Protein AF-A0A9D5RSZ3-F1 (afdb_monomer_lite)

Radius of gyration: 19.61 Å; chains: 1; bounding box: 46×26×56 Å

pLDDT: mean 75.48, std 19.94, range [36.06, 98.0]

Sequence (104 aa):
MNSLENAVIYDLENKIMAGDGLSNVTYEGVVEGYFRADTLSERLREKFNRYKQLVKKRGLSDDEYEEIMGLELYLEEIPDYLSIGISAEYQKLKLEFRNREEHR

Structure (mmCIF, N/CA/C/O backbone):
data_AF-A0A9D5RSZ3-F1
#
_entry.id   AF-A0A9D5RSZ3-F1
#
loop_
_atom_site.group_PDB
_atom_site.id
_atom_site.type_symbol
_atom_site.label_atom_id
_atom_site.label_alt_id
_atom_site.label_comp_id
_atom_site.label_asym_id
_atom_site.label_entity_id
_atom_site.label_seq_id
_atom_site.pdbx_PDB_ins_code
_atom_site.Cartn_x
_atom_site.Cartn_y
_atom_site.Cartn_z
_atom_site.occupancy
_atom_site.B_iso_or_equiv
_atom_site.auth_seq_id
_atom_site.auth_comp_id
_atom_site.auth_asym_id
_atom_site.auth_atom_id
_atom_site.pdbx_PDB_model_num
ATOM 1 N N . MET A 1 1 ? 26.569 0.901 -39.817 1.00 37.06 1 MET A N 1
ATOM 2 C CA . MET A 1 1 ? 26.065 0.637 -38.457 1.00 37.06 1 MET A CA 1
ATOM 3 C C . MET A 1 1 ? 25.610 -0.805 -38.435 1.00 37.06 1 MET A C 1
ATOM 5 O O . MET A 1 1 ? 24.742 -1.139 -39.226 1.00 37.06 1 MET A O 1
ATOM 9 N N . ASN A 1 2 ? 26.256 -1.658 -37.643 1.00 36.06 2 ASN A N 1
ATOM 10 C CA . ASN A 1 2 ? 25.860 -3.061 -37.528 1.00 36.06 2 ASN A CA 1
ATOM 11 C C . ASN A 1 2 ? 24.930 -3.174 -36.321 1.00 36.06 2 ASN A C 1
ATOM 13 O O . ASN A 1 2 ? 25.387 -3.034 -35.189 1.00 36.06 2 ASN A O 1
ATOM 17 N N . SER A 1 3 ? 23.635 -3.355 -36.577 1.00 45.25 3 SER A N 1
ATOM 18 C CA . SER A 1 3 ? 22.681 -3.764 -35.547 1.00 45.25 3 SER A CA 1
ATOM 19 C C . SER A 1 3 ? 22.995 -5.213 -35.176 1.00 45.25 3 SER A C 1
ATOM 21 O O . SER A 1 3 ? 23.091 -6.065 -36.060 1.00 45.25 3 SER A O 1
ATOM 23 N N . LEU A 1 4 ? 23.217 -5.492 -33.891 1.00 53.16 4 LEU A N 1
ATOM 24 C CA . LEU A 1 4 ? 23.309 -6.864 -33.396 1.00 53.16 4 LEU A CA 1
ATOM 25 C C . LEU A 1 4 ? 21.883 -7.401 -33.292 1.00 53.16 4 LEU A C 1
ATOM 27 O O . LEU A 1 4 ? 21.227 -7.273 -32.265 1.00 53.16 4 LEU A O 1
ATOM 31 N N . GLU A 1 5 ? 21.414 -7.980 -34.393 1.00 48.91 5 GLU A N 1
ATOM 32 C CA . GLU A 1 5 ? 20.044 -8.468 -34.596 1.00 48.91 5 GLU A CA 1
ATOM 33 C C . GLU A 1 5 ? 19.627 -9.586 -33.618 1.00 48.91 5 GLU A C 1
ATOM 35 O O . GLU A 1 5 ? 18.457 -9.930 -33.556 1.00 48.91 5 GLU A O 1
ATOM 40 N N . ASN A 1 6 ? 20.559 -10.119 -32.815 1.00 48.94 6 ASN A N 1
ATOM 41 C CA . ASN A 1 6 ? 20.346 -11.241 -31.895 1.00 48.94 6 ASN A CA 1
ATOM 42 C C . ASN A 1 6 ? 21.101 -11.069 -30.561 1.00 48.94 6 ASN A C 1
ATOM 44 O O . ASN A 1 6 ? 21.785 -11.983 -30.098 1.00 48.94 6 ASN A O 1
ATOM 48 N N . ALA A 1 7 ? 21.042 -9.884 -29.949 1.00 53.97 7 ALA A N 1
ATOM 49 C CA . ALA A 1 7 ? 21.548 -9.697 -28.589 1.00 53.97 7 ALA A CA 1
ATOM 50 C C . ALA A 1 7 ? 20.478 -10.108 -27.565 1.00 53.97 7 ALA A C 1
ATOM 52 O O . ALA A 1 7 ? 19.409 -9.504 -27.506 1.00 53.97 7 ALA A O 1
ATOM 53 N N . VAL A 1 8 ? 20.785 -11.122 -26.755 1.00 54.69 8 VAL A N 1
ATOM 54 C CA . VAL A 1 8 ? 19.936 -11.591 -25.653 1.00 54.69 8 VAL A CA 1
ATOM 55 C C . VAL A 1 8 ? 20.549 -11.115 -24.341 1.00 54.69 8 VAL A C 1
ATOM 57 O O . VAL A 1 8 ? 21.717 -11.398 -24.068 1.00 54.69 8 VAL A O 1
ATOM 60 N N . ILE A 1 9 ? 19.776 -10.393 -23.528 1.00 57.62 9 ILE A N 1
ATOM 61 C CA . ILE A 1 9 ? 20.164 -10.077 -22.150 1.00 57.62 9 ILE A CA 1
ATOM 62 C C . ILE A 1 9 ? 19.611 -11.179 -21.255 1.00 57.62 9 ILE A C 1
ATOM 64 O O . ILE A 1 9 ? 18.412 -11.468 -21.268 1.00 57.62 9 ILE A O 1
ATOM 68 N N . TYR A 1 10 ? 20.513 -11.794 -20.498 1.00 49.84 10 TYR A N 1
ATOM 69 C CA . TYR A 1 10 ? 20.196 -12.838 -19.540 1.00 49.84 10 TYR A CA 1
ATOM 70 C C . TYR A 1 10 ? 20.611 -12.373 -18.146 1.00 49.84 10 TYR A C 1
ATOM 72 O O . TYR A 1 10 ? 21.796 -12.159 -17.885 1.00 49.84 10 TYR A O 1
ATOM 80 N N . ASP A 1 11 ? 19.631 -12.214 -17.263 1.00 53.59 11 ASP A N 1
ATOM 81 C CA . ASP A 1 11 ? 19.875 -11.956 -15.848 1.00 53.59 11 ASP A CA 1
ATOM 82 C C . ASP A 1 11 ? 20.264 -13.280 -15.163 1.00 53.59 11 ASP A C 1
ATOM 84 O O . ASP A 1 11 ? 19.479 -14.230 -15.119 1.00 53.59 11 ASP A O 1
ATOM 88 N N . LEU A 1 12 ? 21.495 -13.362 -14.648 1.00 52.75 12 LEU A N 1
ATOM 89 C CA . LEU A 1 12 ? 22.004 -14.558 -13.965 1.00 52.75 12 LEU A CA 1
ATOM 90 C C . LEU A 1 12 ? 21.421 -14.744 -12.553 1.00 52.75 12 LEU A C 1
ATOM 92 O O . LEU A 1 12 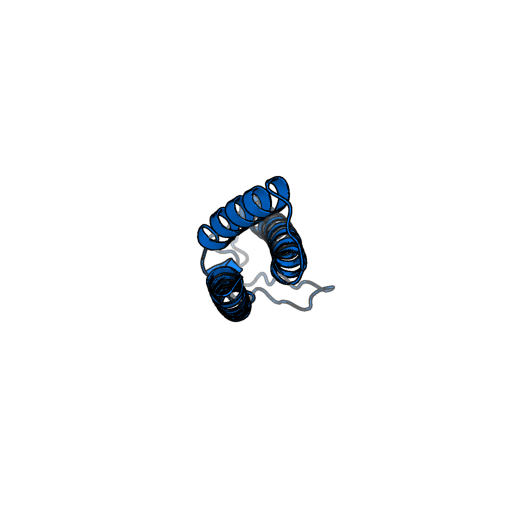? 21.395 -15.872 -12.061 1.00 52.75 12 LEU A O 1
ATOM 96 N N . GLU A 1 13 ? 20.959 -13.670 -11.916 1.00 46.81 13 GLU A N 1
ATOM 97 C CA . GLU A 1 13 ? 20.400 -13.660 -10.563 1.00 46.81 13 GLU A CA 1
ATOM 98 C C . GLU A 1 13 ? 18.913 -14.038 -10.586 1.00 46.81 13 GLU A C 1
ATOM 100 O O . GLU A 1 13 ? 18.489 -14.944 -9.866 1.00 46.81 13 GLU A O 1
ATOM 105 N N . ASN A 1 14 ? 18.144 -13.435 -11.495 1.00 53.16 14 ASN A N 1
ATOM 106 C CA . ASN A 1 14 ? 16.698 -13.645 -11.605 1.00 53.16 14 ASN A CA 1
ATOM 107 C C . ASN A 1 14 ? 16.295 -14.699 -12.654 1.00 53.16 14 ASN A C 1
ATOM 109 O O . ASN A 1 14 ? 15.136 -15.112 -12.696 1.00 53.16 14 ASN A O 1
ATOM 113 N N . LYS A 1 15 ? 17.240 -15.182 -13.480 1.00 53.25 15 LYS A N 1
ATOM 114 C CA . LYS A 1 15 ? 17.028 -16.164 -14.569 1.00 53.25 15 LYS A CA 1
ATOM 115 C C . LYS A 1 15 ? 15.977 -15.736 -15.601 1.00 53.25 15 LYS A C 1
ATOM 117 O O . LYS A 1 15 ? 15.251 -16.573 -16.139 1.00 53.25 15 LYS A O 1
ATOM 122 N N . ILE A 1 16 ? 15.891 -14.438 -15.880 1.00 48.25 16 ILE A N 1
ATOM 123 C CA . ILE A 1 16 ? 14.966 -13.878 -16.869 1.00 48.25 16 ILE A CA 1
ATOM 124 C C . ILE A 1 16 ? 15.738 -13.586 -18.157 1.00 48.25 16 ILE A C 1
ATOM 126 O O . ILE A 1 16 ? 16.827 -13.011 -18.131 1.00 48.25 16 ILE A O 1
ATOM 130 N N . MET A 1 17 ? 15.162 -13.999 -19.287 1.00 45.41 17 MET A N 1
ATOM 131 C CA . MET A 1 17 ? 15.721 -13.797 -20.619 1.00 45.41 17 MET A CA 1
ATOM 132 C C . MET A 1 17 ? 14.818 -12.846 -21.406 1.00 45.41 17 MET A C 1
ATOM 134 O O . MET A 1 17 ? 13.667 -13.181 -21.687 1.00 45.41 17 MET A O 1
ATOM 138 N N . ALA A 1 18 ? 15.327 -11.667 -21.765 1.00 55.50 18 ALA A N 1
ATOM 139 C CA . ALA A 1 18 ? 14.616 -10.752 -22.656 1.00 55.50 18 ALA A CA 1
ATOM 140 C C . ALA A 1 18 ? 14.767 -11.268 -24.098 1.00 55.50 18 ALA A C 1
ATOM 142 O O . ALA A 1 18 ? 15.843 -11.169 -24.688 1.00 55.50 18 ALA A O 1
ATOM 143 N N . GLY A 1 19 ? 13.715 -11.920 -24.606 1.00 45.12 19 GLY A N 1
ATOM 144 C CA . GLY A 1 19 ? 13.751 -12.731 -25.829 1.00 45.12 19 GLY A CA 1
ATOM 145 C C . GLY A 1 19 ? 13.643 -11.969 -27.151 1.00 45.12 19 GLY A C 1
ATOM 146 O O . GLY A 1 19 ? 14.051 -12.511 -28.173 1.00 45.12 19 GLY A O 1
ATOM 147 N N . ASP A 1 20 ? 13.171 -10.724 -27.145 1.00 48.75 20 ASP A N 1
ATOM 148 C CA . ASP A 1 20 ? 12.965 -9.958 -28.375 1.00 48.75 20 ASP A CA 1
ATOM 149 C C . ASP A 1 20 ? 13.965 -8.801 -28.432 1.00 48.75 20 ASP A C 1
ATOM 151 O O . ASP A 1 20 ? 13.907 -7.859 -27.642 1.00 48.75 20 ASP A O 1
ATOM 155 N N . GLY A 1 21 ? 14.941 -8.927 -29.334 1.00 47.34 21 GLY A N 1
ATOM 156 C CA . GLY A 1 21 ? 16.121 -8.073 -29.427 1.00 47.34 21 GLY A CA 1
ATOM 157 C C . GLY A 1 21 ? 15.854 -6.561 -29.393 1.00 47.34 21 GLY A C 1
ATOM 158 O O . GLY A 1 21 ? 14.827 -6.055 -29.844 1.00 47.34 21 GLY A O 1
ATOM 159 N N . LEU A 1 22 ? 16.866 -5.836 -28.906 1.00 50.44 22 LEU A N 1
ATOM 160 C CA . LEU A 1 22 ? 16.929 -4.393 -28.611 1.00 50.44 22 LEU A CA 1
ATOM 161 C C . LEU A 1 22 ? 16.799 -3.444 -29.819 1.00 50.44 22 LEU A C 1
ATOM 163 O O . LEU A 1 22 ? 17.312 -2.327 -29.786 1.00 50.44 22 LEU A O 1
ATOM 167 N N . SER A 1 23 ? 16.131 -3.844 -30.899 1.00 47.47 23 SER A N 1
ATOM 168 C CA . SER A 1 23 ? 16.125 -3.093 -32.163 1.00 47.47 23 SER A CA 1
ATOM 169 C C . SER A 1 23 ? 15.531 -1.678 -32.061 1.00 47.47 23 SER A C 1
ATOM 171 O O . SER A 1 23 ? 15.778 -0.867 -32.949 1.00 47.47 23 SER A O 1
ATOM 173 N N . ASN A 1 24 ? 14.827 -1.351 -30.967 1.00 47.00 24 ASN A N 1
ATOM 174 C CA . ASN A 1 24 ? 14.198 -0.046 -30.737 1.00 47.00 24 ASN A CA 1
ATOM 175 C C . ASN A 1 24 ? 14.467 0.594 -29.359 1.00 47.00 24 ASN A C 1
ATOM 177 O O . ASN A 1 24 ? 13.819 1.583 -29.021 1.00 47.00 24 ASN A O 1
ATOM 181 N N . VAL A 1 25 ? 15.395 0.071 -28.549 1.00 49.00 25 VAL A N 1
ATOM 182 C CA . VAL A 1 25 ? 15.616 0.572 -27.177 1.00 49.00 25 VAL A CA 1
ATOM 183 C C . VAL A 1 25 ? 17.090 0.906 -26.970 1.00 49.00 25 VAL A C 1
ATOM 185 O O . VAL A 1 25 ? 17.957 0.051 -27.142 1.00 49.00 25 VAL A O 1
ATOM 188 N N . THR A 1 26 ? 17.396 2.158 -26.620 1.00 53.09 26 THR A N 1
ATOM 189 C CA . THR A 1 26 ? 18.763 2.550 -26.252 1.00 53.09 26 THR A CA 1
ATOM 190 C C . THR A 1 26 ? 19.174 1.837 -24.963 1.00 53.09 26 THR A C 1
ATOM 192 O O . THR A 1 26 ? 18.334 1.539 -24.113 1.00 53.09 26 THR A O 1
ATOM 195 N N . TYR A 1 27 ? 20.475 1.584 -24.788 1.00 49.69 27 TYR A N 1
ATOM 196 C CA . TYR A 1 27 ? 21.024 1.008 -23.552 1.00 49.69 27 TYR A CA 1
ATOM 197 C C . TYR A 1 27 ? 20.567 1.790 -22.306 1.00 49.69 27 TYR A C 1
ATOM 199 O O . TYR A 1 27 ? 20.183 1.191 -21.307 1.00 49.69 27 TYR A O 1
ATOM 207 N N . GLU A 1 28 ? 20.508 3.122 -22.404 1.00 49.34 28 GLU A N 1
ATOM 208 C CA . GLU A 1 28 ? 19.970 4.002 -21.360 1.00 49.34 28 GLU A CA 1
ATOM 209 C C . GLU A 1 28 ? 18.492 3.724 -21.056 1.00 49.34 28 GLU A C 1
ATOM 211 O O . GLU A 1 28 ? 18.134 3.639 -19.889 1.00 49.34 28 GLU A O 1
ATOM 216 N N . GLY A 1 29 ? 17.640 3.506 -22.063 1.00 55.09 29 GLY A N 1
ATOM 217 C CA . GLY A 1 29 ? 16.214 3.221 -21.860 1.00 55.09 29 GLY A CA 1
ATOM 218 C C . GLY A 1 29 ? 15.936 1.858 -21.217 1.00 55.09 29 GLY A C 1
ATOM 219 O O . GLY A 1 29 ? 15.003 1.730 -20.426 1.00 55.09 29 GLY A O 1
ATOM 220 N N . VAL A 1 30 ? 16.764 0.848 -21.502 1.00 60.00 30 VAL A N 1
ATOM 221 C CA . VAL A 1 30 ? 16.679 -0.478 -20.861 1.00 60.00 30 VAL A CA 1
ATOM 222 C C . VAL A 1 30 ? 17.119 -0.403 -19.404 1.00 60.00 30 VAL A C 1
ATOM 224 O O . VAL A 1 30 ? 16.426 -0.901 -18.523 1.00 60.00 30 VAL A O 1
ATOM 227 N N . VAL A 1 31 ? 18.252 0.255 -19.152 1.00 56.53 31 VAL A N 1
ATOM 228 C CA . VAL A 1 31 ? 18.808 0.455 -17.811 1.00 56.53 31 VAL A CA 1
ATOM 229 C C . VAL A 1 31 ? 17.847 1.299 -16.970 1.00 56.53 31 VAL A C 1
ATOM 231 O O . VAL A 1 31 ? 17.405 0.856 -15.914 1.00 56.53 31 VAL A O 1
ATOM 234 N N . GLU A 1 32 ? 17.437 2.478 -17.443 1.00 54.41 32 GLU A N 1
ATOM 235 C CA . GLU A 1 32 ? 16.499 3.327 -16.703 1.00 54.41 32 GLU A CA 1
ATOM 236 C C . GLU A 1 32 ? 15.140 2.654 -16.496 1.00 54.41 32 GLU A C 1
ATOM 238 O O . GLU A 1 32 ? 14.575 2.779 -15.413 1.00 54.41 32 GLU A O 1
ATOM 243 N N . GLY A 1 33 ? 14.621 1.929 -17.489 1.00 55.97 33 GLY A N 1
ATOM 244 C CA . GLY A 1 33 ? 13.349 1.219 -17.382 1.00 55.97 33 GLY A CA 1
A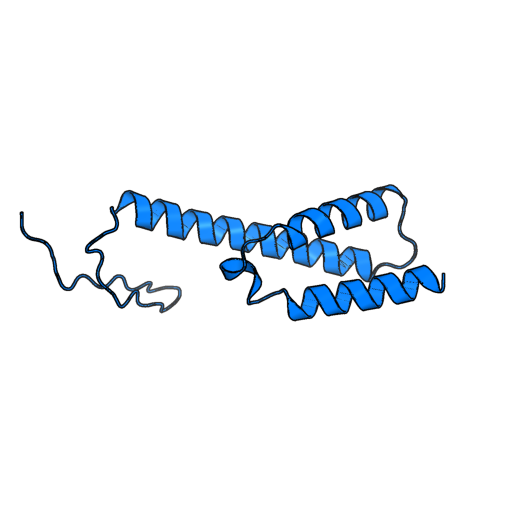TOM 245 C C . GLY A 1 33 ? 13.386 0.084 -16.359 1.00 55.97 33 GLY A C 1
ATOM 246 O O . GLY A 1 33 ? 12.525 0.032 -15.485 1.00 55.97 33 GLY A O 1
ATOM 247 N N . TYR A 1 34 ? 14.394 -0.789 -16.430 1.00 53.47 34 TYR A N 1
ATOM 248 C CA . TYR A 1 34 ? 14.519 -1.963 -15.561 1.00 53.47 34 TYR A CA 1
ATOM 249 C C . TYR A 1 34 ? 14.824 -1.567 -14.108 1.00 53.47 34 TYR A C 1
ATOM 251 O O . TYR A 1 34 ? 14.071 -1.917 -13.202 1.00 53.47 34 TYR A O 1
ATOM 259 N N . PHE A 1 35 ? 15.833 -0.715 -13.879 1.00 54.09 35 PHE A N 1
ATOM 260 C CA . PHE A 1 35 ? 16.196 -0.285 -12.520 1.00 54.09 35 PHE A CA 1
ATOM 261 C C . PHE A 1 35 ? 15.093 0.547 -11.841 1.00 54.09 35 PHE A C 1
ATOM 263 O O . PHE A 1 35 ? 14.879 0.441 -10.627 1.00 54.09 35 PHE A O 1
ATOM 270 N N . ARG A 1 36 ? 14.360 1.381 -12.597 1.00 58.47 36 ARG A N 1
ATOM 271 C CA . ARG A 1 36 ? 13.224 2.134 -12.037 1.00 58.47 36 ARG A CA 1
ATOM 272 C C . ARG A 1 36 ? 12.003 1.247 -11.819 1.00 58.47 36 ARG A C 1
ATOM 274 O O . ARG A 1 36 ? 11.291 1.486 -10.847 1.00 58.47 36 ARG A O 1
ATOM 281 N N . ALA A 1 37 ? 11.765 0.242 -12.664 1.00 62.12 37 ALA A N 1
ATOM 282 C CA . ALA A 1 37 ? 10.680 -0.718 -12.469 1.00 62.12 37 ALA A CA 1
ATOM 283 C C . ALA A 1 37 ? 10.879 -1.535 -11.186 1.00 62.12 37 ALA A C 1
ATOM 285 O O . ALA A 1 37 ? 9.933 -1.650 -10.408 1.00 62.12 37 ALA A O 1
ATOM 286 N N . ASP A 1 38 ? 12.103 -1.990 -10.908 1.00 65.81 38 ASP A N 1
ATOM 287 C CA . ASP A 1 38 ? 12.428 -2.707 -9.669 1.00 65.81 38 ASP A CA 1
ATOM 288 C C . ASP A 1 38 ? 12.200 -1.829 -8.434 1.00 65.81 38 ASP A C 1
ATOM 290 O O . ASP A 1 38 ? 11.489 -2.209 -7.505 1.00 65.81 38 ASP A O 1
ATOM 294 N N . THR A 1 39 ? 12.711 -0.595 -8.455 1.00 67.19 39 THR A N 1
ATOM 295 C CA . THR A 1 39 ? 12.531 0.358 -7.344 1.00 67.19 39 THR A CA 1
ATOM 296 C C . THR A 1 39 ? 11.052 0.703 -7.123 1.00 67.19 39 THR A C 1
ATOM 298 O O . THR A 1 39 ? 10.584 0.831 -5.988 1.00 67.19 39 THR A O 1
ATOM 301 N N . LEU A 1 40 ? 10.291 0.861 -8.209 1.00 67.50 40 LEU A N 1
ATOM 302 C CA . LEU A 1 40 ? 8.862 1.156 -8.159 1.00 67.50 40 LEU A CA 1
ATOM 303 C C . LEU A 1 40 ? 8.053 -0.044 -7.645 1.00 67.50 40 LEU A C 1
ATOM 305 O O . LEU A 1 40 ? 7.111 0.153 -6.876 1.00 67.50 40 LEU A O 1
ATOM 309 N N . SER A 1 41 ? 8.450 -1.261 -8.020 1.00 77.06 41 SER A N 1
ATOM 310 C CA . SER A 1 41 ? 7.885 -2.525 -7.540 1.00 77.06 41 SER A CA 1
ATOM 311 C C . SER A 1 41 ? 8.130 -2.723 -6.041 1.00 77.06 41 SER A C 1
ATOM 313 O O . SER A 1 41 ? 7.201 -3.044 -5.299 1.00 77.06 41 SER A O 1
ATOM 315 N N . GLU A 1 42 ? 9.335 -2.425 -5.552 1.00 83.50 42 GLU A N 1
ATOM 316 C CA . GLU A 1 42 ? 9.641 -2.507 -4.120 1.00 83.50 42 GLU A CA 1
ATOM 317 C C . GLU A 1 42 ? 8.856 -1.472 -3.308 1.00 83.50 42 GLU A C 1
ATOM 319 O O . GLU A 1 42 ? 8.191 -1.826 -2.333 1.00 83.50 42 GLU A O 1
ATOM 324 N N . ARG A 1 43 ? 8.790 -0.215 -3.765 1.00 86.88 43 ARG A N 1
ATOM 325 C CA . ARG A 1 43 ? 7.967 0.811 -3.102 1.00 86.88 43 ARG A CA 1
ATOM 326 C C . ARG A 1 43 ? 6.478 0.452 -3.098 1.00 86.88 43 ARG A C 1
ATOM 328 O O . ARG A 1 43 ? 5.767 0.733 -2.130 1.00 86.88 43 ARG A O 1
ATOM 335 N N . LEU A 1 44 ? 5.989 -0.156 -4.180 1.00 88.25 44 LEU A N 1
ATOM 336 C CA . LEU A 1 44 ? 4.626 -0.676 -4.258 1.00 88.25 44 LEU A CA 1
ATOM 337 C C . LEU A 1 44 ? 4.400 -1.780 -3.219 1.00 88.25 44 LEU A C 1
ATOM 339 O O . LEU A 1 44 ? 3.413 -1.739 -2.480 1.00 88.25 44 LEU A O 1
ATOM 343 N N . ARG A 1 45 ? 5.336 -2.726 -3.110 1.00 88.38 45 ARG A N 1
ATOM 344 C CA . ARG A 1 45 ? 5.297 -3.820 -2.134 1.00 88.38 45 ARG A CA 1
ATOM 345 C C . ARG A 1 45 ? 5.291 -3.299 -0.698 1.00 88.38 45 ARG A C 1
ATOM 347 O O . ARG A 1 45 ? 4.488 -3.763 0.110 1.00 88.38 45 ARG A O 1
ATOM 354 N N . GLU A 1 46 ? 6.144 -2.330 -0.377 1.00 92.62 46 GLU A N 1
ATOM 355 C CA . GLU A 1 46 ? 6.215 -1.694 0.944 1.00 92.62 46 GLU A CA 1
ATOM 356 C C . GLU A 1 46 ? 4.887 -1.040 1.331 1.00 92.62 46 GLU A C 1
ATOM 358 O O . GLU A 1 46 ? 4.328 -1.338 2.391 1.00 92.62 46 GLU A O 1
ATOM 363 N N . LYS A 1 47 ? 4.332 -0.205 0.445 1.00 94.38 47 LYS A N 1
ATOM 364 C CA . LYS A 1 47 ? 3.045 0.468 0.671 1.00 94.38 47 LYS A CA 1
ATOM 365 C C . LYS A 1 47 ? 1.898 -0.527 0.801 1.00 94.38 47 LYS A C 1
ATOM 367 O O . LYS A 1 47 ? 1.074 -0.400 1.705 1.00 94.38 47 LYS A O 1
ATOM 372 N N . PHE A 1 48 ? 1.874 -1.564 -0.032 1.00 94.12 48 PHE A N 1
ATOM 373 C CA . PHE A 1 48 ? 0.860 -2.607 0.065 1.00 94.12 48 PHE A CA 1
ATOM 374 C C . PHE A 1 48 ? 0.978 -3.421 1.365 1.00 94.12 48 PHE A C 1
ATOM 376 O O . PHE A 1 48 ? -0.024 -3.757 2.001 1.00 94.12 48 PHE A O 1
ATOM 383 N N . ASN A 1 49 ? 2.199 -3.703 1.823 1.00 94.88 49 ASN A N 1
ATOM 384 C CA . ASN A 1 49 ? 2.429 -4.352 3.112 1.00 94.88 49 ASN A CA 1
ATOM 385 C C . ASN A 1 49 ? 1.987 -3.476 4.287 1.00 94.88 49 ASN A C 1
ATOM 387 O O . ASN A 1 49 ? 1.375 -3.990 5.225 1.00 94.88 49 ASN A O 1
ATOM 391 N N . ARG A 1 50 ? 2.236 -2.165 4.223 1.00 97.44 50 ARG A N 1
ATOM 392 C CA . ARG A 1 50 ? 1.756 -1.220 5.235 1.00 97.44 50 ARG A CA 1
ATOM 393 C C . ARG A 1 50 ? 0.230 -1.166 5.273 1.00 97.44 50 ARG A C 1
ATOM 395 O O . ARG A 1 50 ? -0.346 -1.307 6.351 1.00 97.44 50 ARG A O 1
ATOM 402 N N . TYR A 1 51 ? -0.419 -1.089 4.110 1.00 97.56 51 TYR A N 1
ATOM 403 C CA . TYR A 1 51 ? -1.878 -1.160 3.997 1.00 97.56 51 TYR A CA 1
ATOM 404 C C . TYR A 1 51 ? -2.424 -2.423 4.674 1.00 97.56 51 TYR A C 1
ATOM 406 O O . TYR A 1 51 ? -3.276 -2.333 5.554 1.00 97.56 51 TYR A O 1
ATOM 414 N N . LYS A 1 52 ? -1.852 -3.597 4.364 1.00 96.25 52 LYS A N 1
ATOM 415 C CA . LYS A 1 52 ? -2.214 -4.884 4.989 1.00 96.25 52 LYS A CA 1
ATOM 416 C C . LYS A 1 52 ? -2.146 -4.872 6.514 1.00 96.25 52 LYS A C 1
ATOM 418 O O . LYS A 1 52 ? -2.980 -5.508 7.157 1.00 96.25 52 LYS A O 1
ATOM 423 N N . GLN A 1 53 ? -1.142 -4.217 7.092 1.00 97.38 53 GLN A N 1
ATOM 424 C CA . GLN A 1 53 ? -0.998 -4.119 8.545 1.00 97.38 53 GLN A CA 1
ATOM 425 C C . GLN A 1 53 ? -2.101 -3.248 9.149 1.00 97.38 53 GLN A C 1
ATOM 427 O O . GLN A 1 53 ? -2.752 -3.669 10.105 1.00 97.38 53 GLN A O 1
ATOM 432 N N . LEU A 1 54 ? -2.340 -2.073 8.562 1.00 97.94 54 LEU A N 1
ATOM 433 C CA . LEU A 1 54 ? -3.328 -1.112 9.046 1.00 97.94 54 LEU A CA 1
ATOM 434 C C . LEU A 1 54 ? -4.748 -1.671 8.961 1.00 97.94 54 LEU A C 1
ATOM 436 O O . LEU A 1 54 ? -5.451 -1.720 9.968 1.00 97.94 54 LEU A O 1
ATOM 440 N N . VAL A 1 55 ? -5.149 -2.219 7.811 1.00 96.50 55 VAL A N 1
ATOM 441 C CA . VAL A 1 55 ? -6.512 -2.751 7.649 1.00 96.50 55 VAL A CA 1
ATOM 442 C C . VAL A 1 55 ? -6.797 -3.964 8.530 1.00 96.50 55 VAL A C 1
ATOM 444 O O . VAL A 1 55 ? -7.955 -4.277 8.773 1.00 96.50 55 VAL A O 1
ATOM 447 N N . LYS A 1 56 ? -5.778 -4.650 9.062 1.00 94.50 56 LYS A N 1
ATOM 448 C CA . LYS A 1 56 ? -5.943 -5.757 10.025 1.00 94.50 56 LYS A CA 1
ATOM 449 C C . LYS A 1 56 ? -5.883 -5.304 11.485 1.00 94.50 56 LYS A C 1
ATOM 451 O O . LYS A 1 56 ? -6.284 -6.064 12.369 1.00 94.50 56 LYS A O 1
ATOM 456 N N . LYS A 1 57 ? -5.403 -4.088 11.754 1.00 94.69 57 LYS A N 1
ATOM 457 C CA . LYS A 1 57 ? -5.321 -3.522 13.101 1.00 94.69 57 LYS A CA 1
ATOM 458 C C . LYS A 1 57 ? -6.728 -3.246 13.644 1.00 94.69 57 LYS A C 1
ATOM 460 O O . LYS A 1 57 ? -7.607 -2.772 12.927 1.00 94.69 57 LYS A O 1
ATOM 465 N N . ARG A 1 58 ? -6.937 -3.539 14.931 1.00 91.06 58 ARG A N 1
ATOM 466 C CA . ARG A 1 58 ? -8.124 -3.108 15.687 1.00 91.06 58 ARG A CA 1
ATOM 467 C C . ARG A 1 58 ? -7.819 -1.792 16.393 1.00 91.06 58 ARG A C 1
ATOM 469 O O . ARG A 1 58 ? -6.740 -1.663 16.961 1.00 91.06 58 ARG A O 1
ATOM 476 N N . GLY A 1 59 ? -8.781 -0.871 16.419 1.00 91.25 59 GLY A N 1
ATOM 477 C CA . GLY A 1 59 ? -8.594 0.415 17.095 1.00 91.25 59 GLY A CA 1
ATOM 478 C C . GLY A 1 59 ? -7.632 1.328 16.341 1.00 91.25 59 GLY A C 1
ATOM 479 O O . GLY A 1 59 ? -6.576 1.663 16.868 1.00 91.25 59 GLY A O 1
ATOM 480 N N . LEU A 1 60 ? -7.985 1.677 15.104 1.00 95.31 60 LEU A N 1
ATOM 481 C CA . LEU A 1 60 ? -7.255 2.668 14.316 1.00 95.31 60 LEU A CA 1
ATOM 482 C C . LEU A 1 60 ? -7.403 4.060 14.940 1.00 95.31 60 LEU A C 1
ATOM 484 O O . LEU A 1 60 ? -8.498 4.401 15.400 1.00 95.31 60 LEU A O 1
ATOM 488 N N . SER A 1 61 ? -6.313 4.827 14.966 1.00 97.19 61 SER A N 1
ATOM 489 C CA . SER A 1 61 ? -6.358 6.268 15.240 1.00 97.19 61 SER A CA 1
ATOM 490 C C . SER A 1 61 ? -6.733 7.056 13.984 1.00 97.19 61 SER A C 1
ATOM 492 O O . SER A 1 61 ? -6.632 6.535 12.875 1.00 97.19 61 SER A O 1
ATOM 494 N N . ASP A 1 62 ? -7.109 8.323 14.151 1.00 96.62 62 ASP A N 1
ATOM 495 C CA . ASP A 1 62 ? -7.452 9.213 13.032 1.00 96.62 62 ASP A CA 1
ATOM 496 C C . ASP A 1 62 ? -6.297 9.316 12.018 1.00 96.62 62 ASP A C 1
ATOM 498 O O . ASP A 1 62 ? -6.504 9.075 10.831 1.00 96.62 62 ASP A O 1
ATOM 502 N N . ASP A 1 63 ? -5.060 9.501 12.495 1.00 97.88 63 ASP A N 1
ATOM 503 C CA . ASP A 1 63 ? -3.851 9.502 11.652 1.00 97.88 63 ASP A CA 1
ATOM 504 C C . ASP A 1 63 ? -3.687 8.207 10.833 1.00 97.88 63 ASP A C 1
ATOM 506 O O . ASP A 1 63 ? -3.199 8.220 9.704 1.00 97.88 63 ASP A O 1
ATOM 510 N N . GLU A 1 64 ? -4.095 7.060 11.384 1.00 97.88 64 GLU A N 1
ATOM 511 C CA . GLU A 1 64 ? -3.997 5.777 10.684 1.00 97.88 64 GLU A CA 1
ATOM 512 C C . GLU A 1 64 ? -5.095 5.624 9.629 1.00 97.88 64 GLU A C 1
ATOM 514 O O . GLU A 1 64 ? -4.858 4.989 8.602 1.00 97.88 64 GLU A O 1
ATOM 519 N N . TYR A 1 65 ? -6.275 6.216 9.835 1.00 97.00 65 TYR A N 1
ATOM 520 C CA . TYR A 1 65 ? -7.289 6.309 8.783 1.00 97.00 65 TYR A CA 1
ATOM 521 C C . TYR A 1 65 ? -6.827 7.209 7.640 1.00 97.00 65 TYR A C 1
ATOM 523 O O . TYR A 1 65 ? -6.998 6.843 6.476 1.00 97.00 65 TYR A O 1
ATOM 531 N N . GLU A 1 66 ? -6.204 8.347 7.949 1.00 97.69 66 GLU A N 1
ATOM 532 C CA . GLU A 1 66 ? -5.592 9.207 6.933 1.00 97.69 66 GLU A CA 1
ATOM 533 C C . GLU A 1 66 ? -4.502 8.469 6.150 1.00 97.69 66 GLU A C 1
ATOM 535 O O . GLU A 1 66 ? -4.474 8.525 4.917 1.00 97.69 66 GLU A O 1
ATOM 540 N N . GLU A 1 67 ? -3.656 7.699 6.841 1.00 98.00 67 GLU A N 1
ATOM 541 C CA . GLU A 1 67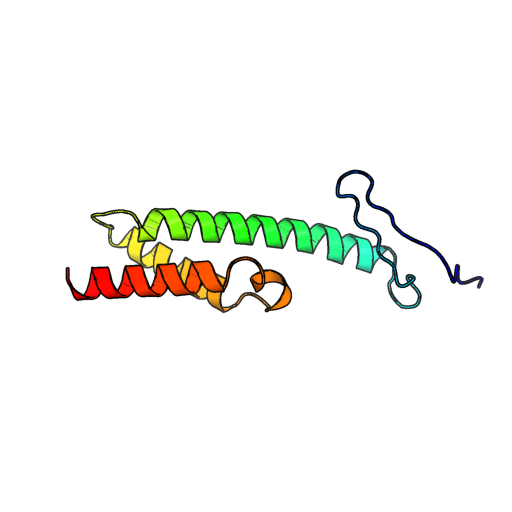 ? -2.640 6.868 6.195 1.00 98.00 67 GLU A CA 1
ATOM 542 C C . GLU A 1 67 ? -3.274 5.815 5.271 1.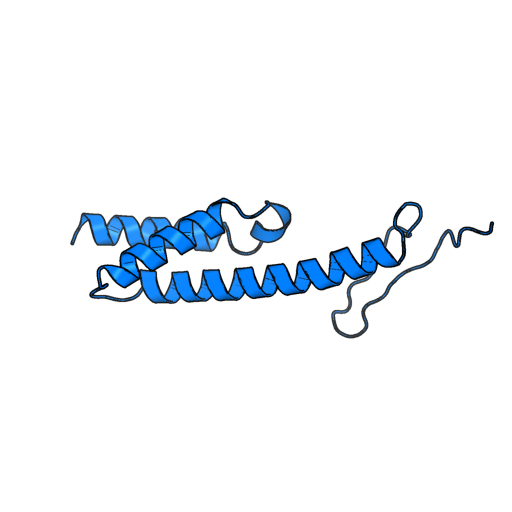00 98.00 67 GLU A C 1
ATOM 544 O O . GLU A 1 67 ? -2.831 5.652 4.132 1.00 98.00 67 GLU A O 1
ATOM 549 N N . ILE A 1 68 ? -4.337 5.132 5.717 1.00 97.62 68 ILE A N 1
ATOM 550 C CA . ILE A 1 68 ? -5.088 4.179 4.885 1.00 97.62 68 ILE A CA 1
ATOM 551 C C . ILE A 1 68 ? -5.615 4.869 3.624 1.00 97.62 68 ILE A C 1
ATOM 553 O O . ILE A 1 68 ? -5.397 4.346 2.533 1.00 97.62 68 ILE A O 1
ATOM 557 N N . MET A 1 69 ? -6.248 6.040 3.740 1.00 96.56 69 MET A N 1
ATOM 558 C CA . MET A 1 69 ? -6.768 6.778 2.581 1.00 96.56 69 MET A CA 1
ATOM 559 C C . MET A 1 69 ? -5.658 7.132 1.583 1.00 96.56 69 MET A C 1
ATOM 561 O O . MET A 1 69 ? -5.812 6.916 0.380 1.00 96.56 69 MET A O 1
ATOM 565 N N . GLY A 1 70 ? -4.511 7.614 2.071 1.00 97.31 70 GLY A N 1
ATOM 566 C CA . GLY A 1 70 ? -3.361 7.924 1.217 1.00 97.31 70 GLY A CA 1
ATOM 567 C C . GLY A 1 70 ? -2.764 6.688 0.535 1.00 97.31 70 GLY A C 1
ATOM 568 O O . GLY A 1 70 ? -2.319 6.756 -0.613 1.00 97.31 70 GLY A O 1
ATOM 569 N N . LEU A 1 71 ? -2.766 5.542 1.218 1.00 96.56 71 LEU A N 1
ATOM 570 C CA . LEU A 1 71 ? -2.334 4.269 0.643 1.00 96.56 71 LEU A CA 1
ATOM 571 C C . LEU A 1 71 ? -3.322 3.750 -0.403 1.00 96.56 71 LEU A C 1
ATOM 573 O O . LEU A 1 71 ? -2.873 3.243 -1.427 1.00 96.56 71 LEU A O 1
ATOM 577 N N . GLU A 1 72 ? -4.632 3.883 -0.185 1.00 95.50 72 GLU A N 1
ATOM 578 C CA . GLU A 1 72 ? -5.635 3.489 -1.178 1.00 95.50 72 GLU A CA 1
ATOM 579 C C . GLU A 1 72 ? -5.509 4.305 -2.458 1.00 95.50 72 GLU A C 1
ATOM 581 O O . GLU A 1 72 ? -5.419 3.703 -3.523 1.00 95.50 72 GLU A O 1
ATOM 586 N N . LEU A 1 73 ? -5.390 5.633 -2.351 1.00 94.19 73 LEU A N 1
ATOM 587 C CA . LEU A 1 73 ? -5.173 6.496 -3.513 1.00 94.19 73 LEU A CA 1
ATOM 588 C C . LEU A 1 73 ? -3.932 6.059 -4.301 1.00 94.19 73 LEU A C 1
ATOM 590 O O . LEU A 1 73 ? -3.997 5.855 -5.509 1.00 94.19 73 LEU A O 1
ATOM 594 N N . TYR A 1 74 ? -2.813 5.836 -3.604 1.00 92.38 74 TYR A N 1
ATOM 595 C CA . TYR A 1 74 ? -1.585 5.385 -4.254 1.00 92.38 74 TYR A CA 1
ATOM 596 C C . TYR A 1 74 ? -1.766 4.046 -4.973 1.00 92.38 74 TYR A C 1
ATOM 598 O O . TYR A 1 74 ? -1.255 3.890 -6.073 1.00 92.38 74 TYR A O 1
ATOM 606 N N . LEU A 1 75 ? -2.438 3.074 -4.346 1.00 90.81 75 LEU A N 1
ATOM 607 C CA . LEU A 1 75 ? -2.624 1.727 -4.896 1.00 90.81 75 LEU A CA 1
ATOM 608 C C . LEU A 1 75 ? -3.615 1.701 -6.069 1.00 90.81 75 LEU A C 1
ATOM 610 O O . LEU A 1 75 ? -3.470 0.856 -6.950 1.00 90.81 75 LEU A O 1
ATOM 614 N N . GLU A 1 76 ? -4.585 2.616 -6.099 1.00 90.06 76 GLU A N 1
ATOM 615 C CA . GLU A 1 76 ? -5.552 2.771 -7.194 1.00 90.06 76 GLU A CA 1
ATOM 616 C C . GLU A 1 76 ? -4.957 3.456 -8.433 1.00 90.06 76 GLU A C 1
ATOM 618 O O . GLU A 1 76 ? -5.407 3.199 -9.546 1.00 90.06 76 GLU A O 1
ATOM 623 N N . GLU A 1 77 ? -3.922 4.281 -8.263 1.00 89.12 77 GLU A N 1
ATOM 624 C CA . GLU A 1 77 ? -3.243 4.987 -9.360 1.00 89.12 77 GLU A CA 1
ATOM 625 C C . GLU A 1 77 ? -2.126 4.163 -10.034 1.00 89.12 77 GLU A C 1
ATOM 627 O O . GLU A 1 77 ? -1.492 4.625 -10.988 1.00 89.12 77 GLU A O 1
ATOM 632 N N . ILE A 1 78 ? -1.852 2.942 -9.559 1.00 83.38 78 ILE A N 1
ATOM 633 C CA . ILE A 1 78 ? -0.775 2.104 -10.102 1.00 83.38 78 ILE A CA 1
ATOM 634 C C . ILE A 1 78 ? -1.122 1.587 -11.506 1.00 83.38 78 ILE A C 1
ATOM 636 O O . ILE A 1 78 ? -2.183 0.993 -11.692 1.00 83.38 78 ILE A O 1
ATOM 640 N N . PRO A 1 79 ? -0.202 1.706 -12.484 1.00 76.94 79 PRO A N 1
ATOM 641 C CA . PRO A 1 79 ? -0.375 1.109 -13.804 1.00 76.94 79 PRO A CA 1
ATOM 642 C C . PRO A 1 79 ? -0.604 -0.408 -13.768 1.00 76.94 79 PRO A C 1
ATOM 644 O O . PRO A 1 79 ? 0.067 -1.129 -13.025 1.00 76.94 79 PRO A O 1
ATOM 647 N N . ASP A 1 80 ? -1.463 -0.914 -14.657 1.00 72.50 80 ASP A N 1
ATOM 648 C CA . ASP A 1 80 ? -1.871 -2.327 -14.690 1.00 72.50 80 ASP A CA 1
ATOM 649 C C . ASP A 1 80 ? -0.702 -3.319 -14.724 1.00 72.50 80 ASP A C 1
ATOM 651 O O . ASP A 1 80 ? -0.739 -4.346 -14.052 1.00 72.50 80 ASP A O 1
ATOM 655 N N . TYR A 1 81 ? 0.375 -3.006 -15.449 1.00 70.44 81 TYR A N 1
ATOM 656 C CA . TYR A 1 81 ? 1.535 -3.896 -15.559 1.00 70.44 81 TYR A CA 1
ATOM 657 C C . TYR A 1 81 ? 2.275 -4.119 -14.225 1.00 70.44 81 TYR A C 1
ATOM 659 O O . TYR A 1 81 ? 2.966 -5.123 -14.077 1.00 70.44 81 TYR A O 1
ATOM 667 N N . LEU A 1 82 ? 2.112 -3.226 -13.240 1.00 71.06 82 LEU A N 1
ATOM 668 C CA . LEU A 1 82 ? 2.643 -3.381 -11.877 1.00 71.06 82 LEU A CA 1
ATOM 669 C C . LEU A 1 82 ? 1.620 -3.999 -10.915 1.00 71.06 82 LEU A C 1
ATOM 671 O O . LEU A 1 82 ? 1.985 -4.461 -9.835 1.00 71.06 82 LEU A O 1
ATOM 675 N N . SER A 1 83 ? 0.339 -4.011 -11.291 1.00 72.06 83 SER A N 1
ATOM 676 C CA . SER A 1 83 ? -0.765 -4.415 -10.419 1.00 72.06 83 SER A CA 1
ATOM 677 C C . SER A 1 83 ? -1.042 -5.927 -10.452 1.00 72.06 83 SER A C 1
ATOM 679 O O . SER A 1 83 ? -1.613 -6.465 -9.500 1.00 72.06 83 SER A O 1
ATOM 681 N N . ILE A 1 84 ? -0.564 -6.640 -11.486 1.00 68.81 84 ILE A N 1
ATOM 682 C CA . ILE A 1 84 ? -0.829 -8.072 -11.760 1.00 68.81 84 ILE A CA 1
ATOM 683 C C . ILE A 1 84 ? -0.638 -8.978 -10.524 1.00 68.81 84 ILE A C 1
ATOM 685 O O . ILE A 1 84 ? -1.359 -9.963 -10.369 1.00 68.81 84 ILE A O 1
ATOM 689 N N . GLY A 1 85 ? 0.284 -8.642 -9.614 1.00 69.94 85 GLY A N 1
ATOM 690 C CA . GLY A 1 85 ? 0.560 -9.428 -8.405 1.00 69.94 85 GLY A CA 1
ATOM 691 C C . GLY A 1 85 ? -0.245 -9.065 -7.151 1.00 69.94 85 GLY A C 1
ATOM 692 O O . GLY A 1 85 ? -0.248 -9.850 -6.205 1.00 69.94 85 GLY A O 1
ATOM 693 N N . ILE A 1 86 ? -0.906 -7.903 -7.103 1.00 77.12 86 ILE A N 1
ATOM 694 C CA . ILE A 1 86 ? -1.519 -7.380 -5.865 1.00 77.12 86 ILE A CA 1
ATOM 695 C C . ILE A 1 86 ? -3.014 -7.086 -5.981 1.00 77.12 86 ILE A C 1
ATOM 697 O O . ILE A 1 86 ? -3.703 -7.099 -4.962 1.00 77.12 86 ILE A O 1
ATOM 701 N N . SER A 1 87 ? -3.543 -6.862 -7.187 1.00 80.44 87 SER A N 1
ATOM 702 C CA . SER A 1 87 ? -4.901 -6.332 -7.388 1.00 80.44 87 SER A CA 1
ATOM 703 C C . SER A 1 87 ? -5.988 -7.177 -6.727 1.00 80.44 87 SER A C 1
ATOM 705 O O . SER A 1 87 ? -6.856 -6.642 -6.041 1.00 80.44 87 SER A O 1
ATOM 707 N N . ALA A 1 88 ? -5.928 -8.504 -6.862 1.00 85.62 88 ALA A N 1
ATOM 708 C CA . ALA A 1 88 ? -6.935 -9.386 -6.273 1.00 85.62 88 ALA A CA 1
ATOM 709 C C . ALA A 1 88 ? -6.893 -9.387 -4.733 1.00 85.62 88 ALA A C 1
ATOM 711 O O . ALA A 1 88 ? -7.936 -9.312 -4.081 1.00 85.62 88 ALA A O 1
ATOM 712 N N . GLU A 1 89 ? -5.694 -9.449 -4.143 1.00 90.44 89 GLU A N 1
ATOM 713 C CA . GLU A 1 89 ? -5.529 -9.413 -2.685 1.00 90.44 89 GLU A CA 1
ATOM 714 C C . GLU A 1 89 ? -5.936 -8.043 -2.127 1.00 90.44 89 GLU A C 1
ATOM 716 O O . GLU A 1 89 ? -6.657 -7.975 -1.132 1.00 90.44 89 GLU A O 1
ATOM 721 N N . TYR A 1 90 ? -5.540 -6.958 -2.797 1.00 92.06 90 TYR A N 1
ATOM 722 C CA . TYR A 1 90 ? -5.908 -5.593 -2.433 1.00 92.06 90 TYR A CA 1
ATOM 723 C C . TYR A 1 90 ? -7.425 -5.393 -2.404 1.00 92.06 90 TYR A C 1
ATOM 725 O O . TYR A 1 90 ? -7.960 -4.965 -1.382 1.00 92.06 90 TYR A O 1
ATOM 733 N N . GLN A 1 91 ? -8.135 -5.772 -3.472 1.00 91.38 91 GLN A N 1
ATOM 734 C CA . GLN A 1 91 ? -9.593 -5.618 -3.536 1.00 91.38 91 GLN A CA 1
ATOM 735 C C . GLN A 1 91 ? -10.308 -6.420 -2.444 1.00 91.38 91 GLN A C 1
ATOM 737 O O . GLN A 1 91 ? -11.256 -5.927 -1.826 1.00 91.38 91 GLN A O 1
A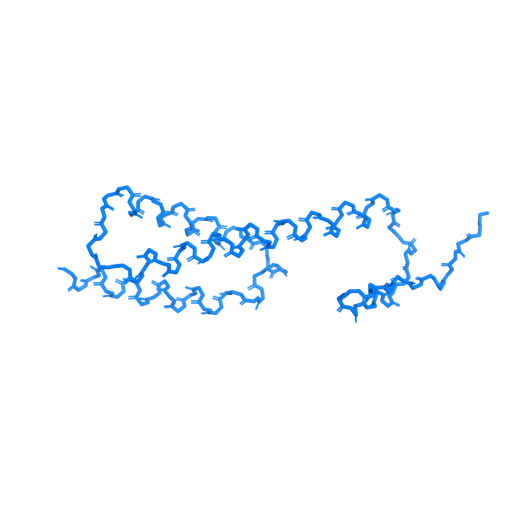TOM 742 N N . LYS A 1 92 ? -9.824 -7.634 -2.153 1.00 93.81 92 LYS A N 1
ATOM 743 C CA . LYS A 1 92 ? -10.342 -8.451 -1.052 1.00 93.81 92 LYS A CA 1
ATOM 744 C C . LYS A 1 92 ? -10.159 -7.752 0.298 1.00 93.81 92 LYS A C 1
ATOM 746 O O . LYS A 1 92 ? -11.127 -7.618 1.041 1.00 93.81 92 LYS A O 1
ATOM 751 N N . LEU A 1 93 ? -8.948 -7.284 0.600 1.00 95.62 93 LEU A N 1
ATOM 752 C CA . LEU A 1 93 ? -8.646 -6.589 1.855 1.00 95.62 93 LEU A CA 1
ATOM 753 C C . LEU A 1 93 ? -9.468 -5.308 2.014 1.00 95.62 93 LEU A C 1
ATOM 755 O O . LEU A 1 93 ? -9.994 -5.056 3.094 1.00 95.62 93 LEU A O 1
ATOM 759 N N . LYS A 1 94 ? -9.630 -4.535 0.936 1.00 95.31 94 LYS A N 1
ATOM 760 C CA . LYS A 1 94 ? -10.446 -3.317 0.923 1.00 95.31 94 LYS A CA 1
ATOM 761 C C . LYS A 1 94 ? -11.916 -3.606 1.214 1.00 95.31 94 LYS A C 1
ATOM 763 O O . LYS A 1 94 ? -12.575 -2.846 1.921 1.00 95.31 94 LYS A O 1
ATOM 768 N N . LEU A 1 95 ? -12.457 -4.695 0.672 1.00 95.25 95 LEU A N 1
ATOM 769 C CA . LEU A 1 95 ? -13.824 -5.122 0.969 1.00 95.25 95 LEU A CA 1
ATOM 770 C C . LEU A 1 95 ? -13.970 -5.590 2.424 1.00 95.25 95 LEU A C 1
ATOM 772 O O . LEU A 1 95 ? -14.894 -5.163 3.108 1.00 95.25 95 LEU A O 1
ATOM 776 N N . GLU A 1 96 ? -13.049 -6.427 2.909 1.00 94.94 96 GLU A N 1
ATOM 777 C CA . GLU A 1 96 ? -13.042 -6.902 4.300 1.00 94.94 96 GLU A CA 1
ATOM 778 C C . GLU A 1 96 ? -12.946 -5.742 5.298 1.00 94.94 96 GLU A C 1
ATOM 780 O O . GLU A 1 96 ? -13.659 -5.730 6.302 1.00 94.94 96 GLU A O 1
ATOM 785 N N . PHE A 1 97 ? -12.097 -4.755 5.004 1.00 95.44 97 PHE A N 1
ATOM 786 C CA . PHE A 1 97 ? -11.949 -3.551 5.808 1.00 95.44 97 PHE A CA 1
ATOM 787 C C . PHE A 1 97 ? -13.240 -2.733 5.835 1.00 95.44 97 PHE A C 1
ATOM 789 O O . PHE A 1 97 ? -13.763 -2.489 6.918 1.00 95.44 97 PHE A O 1
ATOM 796 N N . ARG A 1 98 ? -13.811 -2.393 4.670 1.00 93.62 98 ARG A N 1
ATOM 797 C CA . ARG A 1 98 ? -15.078 -1.642 4.587 1.00 93.62 98 ARG A CA 1
ATOM 798 C C . ARG A 1 98 ? -16.204 -2.322 5.356 1.00 93.62 98 ARG A C 1
ATOM 800 O O . ARG A 1 98 ? -16.820 -1.690 6.205 1.00 93.62 98 ARG A O 1
ATOM 807 N N . ASN A 1 99 ? -16.396 -3.623 5.140 1.00 94.00 99 ASN A N 1
ATOM 808 C CA . ASN A 1 99 ? -17.419 -4.387 5.851 1.00 94.00 99 ASN A CA 1
ATOM 809 C C . ASN A 1 99 ? -17.218 -4.324 7.370 1.00 94.00 99 ASN A C 1
ATOM 811 O O . ASN A 1 99 ? -18.189 -4.234 8.115 1.00 94.00 99 ASN A O 1
ATOM 815 N N . ARG A 1 100 ? -15.972 -4.373 7.854 1.00 93.31 100 ARG A N 1
ATOM 816 C CA . ARG A 1 100 ? -15.688 -4.269 9.288 1.00 93.31 100 ARG A CA 1
ATOM 817 C C . ARG A 1 100 ? -16.016 -2.884 9.839 1.00 93.31 100 ARG A C 1
ATOM 819 O O . ARG A 1 100 ? -16.583 -2.805 10.922 1.00 93.31 100 ARG A O 1
ATOM 826 N N . GLU A 1 101 ? -15.640 -1.826 9.129 1.00 89.31 101 GLU A N 1
ATOM 827 C CA . GLU A 1 101 ? -15.868 -0.450 9.580 1.00 89.31 101 GLU A CA 1
ATOM 828 C C . GLU A 1 101 ? -17.355 -0.059 9.521 1.00 89.31 101 GLU A C 1
ATOM 830 O O . GLU A 1 101 ? -17.812 0.681 10.382 1.00 89.31 101 GLU A O 1
ATOM 835 N N . GLU A 1 102 ? -18.136 -0.615 8.588 1.00 88.88 102 GLU A N 1
ATOM 836 C CA . GLU A 1 102 ? -19.598 -0.432 8.537 1.00 88.88 102 GLU A CA 1
ATOM 837 C C . GLU A 1 102 ? -20.336 -1.032 9.747 1.00 88.88 102 GLU A C 1
ATOM 839 O O . GLU A 1 102 ? -21.423 -0.578 10.095 1.00 88.88 102 GLU A O 1
ATOM 844 N N . HIS A 1 103 ? -19.761 -2.057 10.384 1.00 82.81 103 HIS A N 1
ATOM 845 C CA . HIS A 1 103 ? -20.359 -2.767 11.522 1.00 82.81 103 HIS A CA 1
ATOM 846 C C . HIS A 1 103 ? -19.698 -2.405 12.866 1.00 82.81 103 HIS A C 1
ATOM 848 O O . HIS A 1 103 ?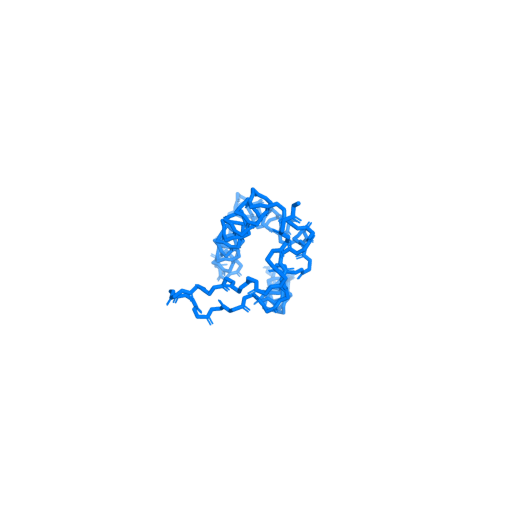 -19.859 -3.146 13.842 1.00 82.81 103 HIS A O 1
ATOM 854 N N . ARG A 1 104 ? -18.914 -1.322 12.909 1.00 70.88 104 ARG A N 1
ATOM 855 C CA . ARG A 1 104 ? -18.172 -0.863 14.089 1.00 70.88 104 ARG A CA 1
ATOM 856 C C . ARG A 1 104 ? -18.977 0.133 14.921 1.00 70.88 104 ARG A C 1
ATOM 858 O O . ARG A 1 104 ? -18.851 0.042 16.163 1.00 70.88 104 ARG A O 1
#

Foldseek 3Di:
DDDPQFDWDADPVVRDIPGHDPPPADPCRVVCVVVVLVVVLVVLVVLLVLLVVLLPDDDDDPVSVVSNVVSVVVLVPDDPVSCVPPVVVVVVSVVVSVVVVVVD

Secondary structure (DSSP, 8-state):
----TT--EE-TTT--EE-S--TT--HHHHHHHHHHHHHHHHHHHHHHHHHHHHHH-SS--HHHHHHHHHHHHHHHSS-HHHHTTTHHHHHHHHHHHHHHHHT-